Protein AF-A0A1F7X4N9-F1 (afdb_monomer_lite)

pLDDT: mean 92.2, std 10.18, range [58.88, 98.56]

Organism: NCBI:txid1802478

Sequence (79 aa):
MKSLEDLDKGFFSKFKQKEWIDSASYEELLRKWRFAEIGDPFFTGEIGQYYAKKIDEKRNEVGNEEHVRISKKIGWQRK

Structure (mmCIF, N/CA/C/O backbone):
data_AF-A0A1F7X4N9-F1
#
_entry.id   AF-A0A1F7X4N9-F1
#
loop_
_atom_site.group_PDB
_atom_site.id
_atom_site.type_symbol
_atom_site.label_atom_id
_atom_site.label_alt_id
_atom_site.label_comp_id
_atom_site.label_asym_id
_atom_site.label_entity_id
_atom_site.label_seq_id
_atom_site.pdbx_PDB_ins_code
_atom_site.Cartn_x
_atom_site.Cartn_y
_atom_site.Cartn_z
_atom_site.occupancy
_atom_site.B_iso_or_equiv
_atom_site.auth_seq_id
_atom_site.auth_comp_id
_atom_site.auth_asym_id
_atom_site.auth_atom_id
_atom_site.pdbx_PDB_model_num
ATOM 1 N N . MET A 1 1 ? 24.048 3.143 -22.317 1.00 58.88 1 MET A N 1
ATOM 2 C CA . MET A 1 1 ? 24.086 4.175 -21.256 1.00 58.88 1 MET 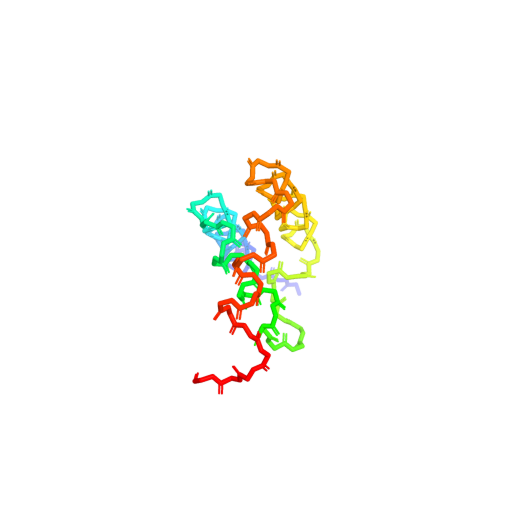A CA 1
ATOM 3 C C . MET A 1 1 ? 22.709 4.837 -21.249 1.00 58.88 1 MET A C 1
ATOM 5 O O . MET A 1 1 ? 22.263 5.182 -22.333 1.00 58.88 1 MET A O 1
ATOM 9 N N . LYS A 1 2 ? 21.982 4.891 -20.120 1.00 65.88 2 LYS A N 1
ATOM 10 C CA . LYS A 1 2 ? 20.659 5.560 -20.070 1.00 65.88 2 LYS A CA 1
ATOM 11 C C . LYS A 1 2 ? 20.864 7.075 -20.160 1.00 65.88 2 LYS A C 1
ATOM 13 O O . LYS A 1 2 ? 21.825 7.564 -19.567 1.00 65.88 2 LYS A O 1
ATOM 18 N N . SER A 1 3 ? 20.018 7.789 -20.902 1.00 77.75 3 SER A N 1
ATOM 19 C CA . SER A 1 3 ? 20.120 9.249 -21.003 1.00 77.75 3 SER A CA 1
ATOM 20 C C . SER A 1 3 ? 19.693 9.915 -19.686 1.00 77.75 3 SER A C 1
ATOM 22 O O . SER A 1 3 ? 18.979 9.311 -18.881 1.00 77.75 3 SER A O 1
ATOM 24 N N . LEU A 1 4 ? 20.125 11.157 -19.446 1.00 69.19 4 LEU A N 1
ATOM 25 C CA . LEU A 1 4 ? 19.716 11.928 -18.261 1.00 69.19 4 LEU A CA 1
ATOM 26 C C . LEU A 1 4 ? 18.189 12.124 -18.198 1.00 69.19 4 LEU A C 1
ATOM 28 O O . LEU A 1 4 ? 17.608 12.080 -17.117 1.00 69.19 4 LEU A O 1
ATOM 32 N N . GLU A 1 5 ? 17.531 12.239 -19.350 1.00 71.94 5 GLU A N 1
ATOM 33 C CA . GLU A 1 5 ? 16.072 12.350 -19.461 1.00 71.94 5 GLU A CA 1
ATOM 34 C C . GLU A 1 5 ? 15.353 11.055 -19.049 1.00 71.94 5 GLU A C 1
ATOM 36 O O . GLU A 1 5 ? 14.274 11.096 -18.458 1.00 71.94 5 GLU A O 1
ATOM 41 N N . ASP A 1 6 ? 15.951 9.891 -19.316 1.00 71.44 6 ASP A N 1
ATOM 42 C CA . ASP A 1 6 ? 15.389 8.597 -18.906 1.00 71.44 6 ASP A CA 1
ATOM 43 C C . ASP A 1 6 ? 15.490 8.382 -17.390 1.00 71.44 6 ASP A C 1
ATOM 45 O O . ASP A 1 6 ? 14.635 7.724 -16.787 1.00 71.44 6 ASP A O 1
ATOM 49 N N . LEU A 1 7 ? 16.534 8.933 -16.763 1.00 70.56 7 LEU A N 1
ATOM 50 C CA . LEU A 1 7 ? 16.711 8.902 -15.311 1.00 70.56 7 LEU A CA 1
ATOM 51 C C . LEU A 1 7 ? 15.690 9.804 -14.608 1.00 70.56 7 LEU A C 1
ATOM 53 O O . LEU A 1 7 ? 15.069 9.369 -13.636 1.00 70.56 7 LEU A O 1
ATOM 57 N N . ASP A 1 8 ? 15.466 11.007 -15.139 1.00 74.81 8 ASP A N 1
ATOM 58 C CA . ASP A 1 8 ? 14.501 11.969 -14.599 1.00 74.81 8 ASP A CA 1
ATOM 59 C C . ASP A 1 8 ? 13.053 11.457 -14.705 1.00 74.81 8 ASP A C 1
ATOM 61 O O . ASP A 1 8 ? 12.309 11.446 -13.722 1.00 74.81 8 ASP A O 1
ATOM 65 N N . LYS A 1 9 ? 12.678 10.873 -15.853 1.00 72.12 9 LYS A N 1
ATOM 66 C CA . LYS A 1 9 ? 11.358 10.237 -16.039 1.00 72.12 9 LYS A CA 1
ATOM 67 C C . LYS A 1 9 ? 11.116 9.093 -15.056 1.00 72.12 9 LYS A C 1
ATOM 69 O O . LYS A 1 9 ? 10.022 8.972 -14.502 1.00 72.12 9 LYS A O 1
ATOM 74 N N . GLY A 1 10 ? 12.126 8.252 -14.827 1.00 76.50 10 GLY A N 1
ATOM 75 C CA . GLY A 1 10 ? 12.035 7.149 -13.870 1.00 76.50 10 GLY A CA 1
ATOM 76 C C . GLY A 1 10 ? 11.846 7.638 -12.434 1.00 76.50 10 GLY A C 1
ATOM 77 O O . GLY A 1 10 ? 11.038 7.078 -11.692 1.00 76.50 10 GLY A O 1
ATOM 78 N N . PHE A 1 11 ? 12.551 8.702 -12.048 1.00 77.62 11 PHE A N 1
ATOM 79 C CA . PHE A 1 11 ? 12.402 9.326 -10.736 1.00 77.62 11 PHE A CA 1
ATOM 80 C C . PHE A 1 11 ? 11.018 9.966 -10.559 1.00 77.62 11 PHE A C 1
ATOM 82 O O . PHE A 1 11 ? 10.319 9.673 -9.587 1.00 77.62 11 PHE A O 1
ATOM 89 N N . PHE A 1 12 ? 10.574 10.760 -11.532 1.00 77.88 12 PHE A N 1
ATOM 90 C CA . PHE A 1 12 ? 9.273 11.423 -11.495 1.00 77.88 12 PHE A CA 1
ATOM 91 C C . PHE A 1 12 ? 8.103 10.427 -11.492 1.00 77.88 12 PHE A C 1
ATOM 93 O O . PHE A 1 12 ? 7.115 10.622 -10.783 1.00 77.88 12 PHE A O 1
ATOM 100 N N . SER A 1 13 ? 8.232 9.310 -12.219 1.00 87.31 13 SER A N 1
ATOM 101 C CA . SER A 1 13 ? 7.265 8.207 -12.169 1.00 87.31 13 SER A CA 1
ATOM 102 C C . SER A 1 13 ? 7.151 7.625 -10.760 1.00 87.31 13 SER A C 1
ATOM 104 O O . SER A 1 13 ? 6.046 7.477 -10.243 1.00 87.31 13 SER A O 1
ATOM 106 N N . LYS A 1 14 ? 8.284 7.333 -10.110 1.00 91.94 14 LYS A N 1
ATOM 107 C CA . LYS A 1 14 ? 8.306 6.800 -8.741 1.00 91.94 14 LYS A CA 1
ATOM 108 C C . LYS A 1 14 ? 7.674 7.758 -7.735 1.00 91.94 14 LYS A C 1
ATOM 110 O O . LYS A 1 14 ? 6.928 7.314 -6.867 1.00 91.94 14 LYS A O 1
ATOM 115 N N . PHE A 1 15 ? 7.957 9.055 -7.856 1.00 93.44 15 PHE A N 1
ATOM 116 C CA . PHE A 1 15 ? 7.367 10.081 -6.998 1.00 93.44 15 PHE A CA 1
ATOM 117 C C . PHE A 1 15 ? 5.834 10.064 -7.089 1.00 93.44 15 PHE A C 1
ATOM 119 O O . PHE A 1 15 ? 5.166 9.866 -6.076 1.00 93.44 15 PHE A O 1
ATOM 126 N N . LYS A 1 16 ? 5.285 10.105 -8.309 1.00 95.62 16 LYS A N 1
ATOM 127 C CA . LYS A 1 16 ? 3.833 10.025 -8.543 1.00 95.62 16 LYS A CA 1
ATOM 128 C C . LYS A 1 16 ? 3.200 8.738 -8.017 1.00 95.62 16 LYS A C 1
ATOM 130 O O . LYS A 1 16 ? 2.077 8.757 -7.522 1.00 95.62 16 LYS A O 1
ATOM 135 N N . GLN A 1 17 ? 3.900 7.607 -8.124 1.00 97.12 17 GLN A N 1
ATOM 136 C CA . GLN A 1 17 ? 3.412 6.339 -7.577 1.00 97.12 17 GLN A CA 1
ATOM 137 C C . GLN A 1 17 ? 3.317 6.385 -6.051 1.00 97.12 17 GLN A C 1
ATOM 139 O O . GLN A 1 17 ? 2.315 5.932 -5.506 1.00 97.12 17 GLN A O 1
ATOM 144 N N . LYS A 1 18 ? 4.322 6.944 -5.364 1.00 97.75 18 LYS A N 1
ATOM 145 C CA . LYS A 1 18 ? 4.2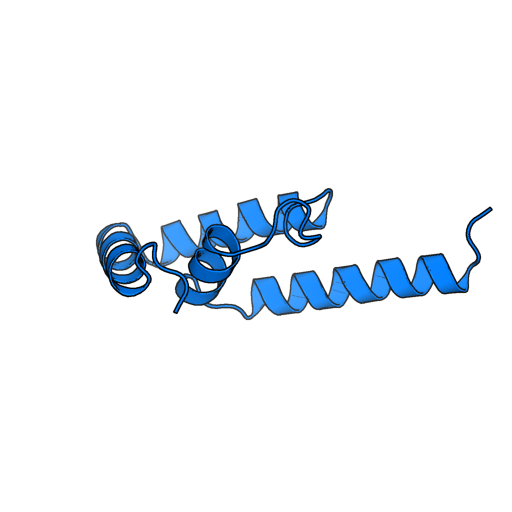80 7.112 -3.904 1.00 97.75 18 LYS A CA 1
ATOM 146 C C . LYS A 1 18 ? 3.155 8.054 -3.481 1.00 97.75 18 LYS A C 1
ATOM 148 O O . LYS A 1 18 ? 2.383 7.679 -2.608 1.00 97.75 18 LYS A O 1
ATOM 153 N N . GLU A 1 19 ? 2.988 9.192 -4.157 1.00 97.88 19 GLU A N 1
ATOM 154 C CA . GLU A 1 19 ? 1.877 10.119 -3.889 1.00 97.88 19 GLU A CA 1
ATOM 155 C C . GLU A 1 19 ? 0.505 9.451 -4.056 1.00 97.88 19 GLU A C 1
ATOM 157 O O . GLU A 1 19 ? -0.390 9.623 -3.223 1.00 97.88 19 GLU A O 1
ATOM 162 N N . TRP A 1 20 ? 0.336 8.641 -5.106 1.00 98.25 20 TRP A N 1
ATOM 163 C CA . TRP A 1 20 ? -0.889 7.864 -5.287 1.00 98.25 20 TRP A CA 1
ATOM 164 C C . TRP A 1 20 ? -1.087 6.840 -4.161 1.00 98.25 20 TRP A C 1
ATOM 166 O O . TRP A 1 20 ? -2.188 6.725 -3.636 1.00 98.25 20 TRP A O 1
ATOM 176 N N . ILE A 1 21 ? -0.036 6.123 -3.746 1.00 98.50 21 ILE A N 1
ATOM 177 C CA . ILE A 1 21 ? -0.117 5.152 -2.639 1.00 98.50 21 ILE A CA 1
ATOM 178 C C . ILE A 1 21 ? -0.521 5.842 -1.329 1.00 98.50 21 ILE A C 1
ATOM 180 O O . ILE A 1 21 ? -1.335 5.307 -0.575 1.00 98.50 21 ILE A O 1
ATOM 184 N N . ASP A 1 22 ? 0.038 7.021 -1.056 1.00 98.31 22 ASP A N 1
ATOM 185 C CA . ASP A 1 22 ? -0.228 7.765 0.175 1.00 98.31 22 ASP A CA 1
ATOM 186 C C . ASP A 1 22 ? -1.672 8.273 0.228 1.00 98.31 22 ASP A C 1
ATOM 188 O O . ASP A 1 22 ? -2.343 8.134 1.259 1.00 98.31 22 ASP A O 1
ATOM 192 N N . SER A 1 23 ? -2.171 8.784 -0.900 1.00 98.12 23 SER A N 1
ATOM 193 C CA . SER A 1 23 ? -3.542 9.288 -1.034 1.00 98.12 23 SER A CA 1
ATOM 194 C C . SER A 1 23 ? -4.603 8.187 -1.143 1.00 98.12 23 SER A C 1
ATOM 196 O O . SER A 1 23 ? -5.741 8.412 -0.734 1.00 98.12 23 SER A O 1
ATOM 198 N N . ALA A 1 24 ? -4.253 6.994 -1.634 1.00 98.19 24 ALA A N 1
ATOM 199 C CA . ALA A 1 24 ? -5.197 5.898 -1.831 1.00 98.19 24 ALA A CA 1
ATOM 200 C C . ALA A 1 24 ? -5.782 5.373 -0.510 1.00 98.19 24 ALA A C 1
ATOM 202 O O . ALA A 1 24 ? -5.086 5.173 0.488 1.00 98.19 24 ALA A O 1
ATOM 203 N N . SER A 1 25 ? -7.077 5.079 -0.507 1.00 98.19 25 SER A N 1
ATOM 204 C CA . SER A 1 25 ? -7.739 4.352 0.578 1.00 98.19 25 SER A CA 1
ATOM 205 C C . SER A 1 25 ? -7.272 2.893 0.654 1.00 98.19 25 SER A C 1
ATOM 207 O O . SER A 1 25 ? -6.738 2.331 -0.306 1.00 98.19 25 SER A O 1
ATOM 209 N N . TYR A 1 26 ? -7.529 2.230 1.788 1.00 98.50 26 TYR A N 1
ATOM 210 C CA . TYR A 1 26 ? -7.254 0.795 1.919 1.00 98.50 26 TYR A CA 1
ATOM 211 C C . TYR A 1 26 ? -7.970 -0.043 0.843 1.00 98.50 26 TYR A C 1
ATOM 213 O O . TYR A 1 26 ? -7.393 -0.988 0.305 1.00 98.50 26 TYR A O 1
ATOM 221 N N . GLU A 1 27 ? -9.209 0.321 0.489 1.00 98.25 27 GLU A N 1
ATOM 222 C CA . GLU A 1 27 ? -9.983 -0.345 -0.566 1.00 98.25 27 GLU A CA 1
ATOM 223 C C . GLU A 1 27 ? -9.311 -0.217 -1.940 1.00 98.25 27 GLU A C 1
ATOM 225 O O . GLU A 1 27 ? -9.195 -1.209 -2.660 1.00 98.25 27 GLU A O 1
ATOM 230 N N . GLU A 1 28 ? -8.833 0.976 -2.297 1.00 98.25 28 GLU A N 1
ATOM 231 C CA . GLU A 1 28 ? -8.155 1.221 -3.574 1.00 98.25 28 GLU A CA 1
ATOM 232 C C . GLU A 1 28 ? -6.820 0.487 -3.666 1.00 98.25 28 GLU A C 1
ATOM 234 O O . GLU A 1 28 ? -6.530 -0.120 -4.703 1.00 98.25 28 GLU A O 1
ATOM 239 N N . LEU A 1 29 ? -6.042 0.472 -2.577 1.00 98.25 29 LEU A N 1
ATOM 240 C CA . LEU A 1 29 ? -4.830 -0.338 -2.501 1.00 98.25 29 LEU A CA 1
ATOM 241 C C . LEU A 1 29 ? -5.178 -1.823 -2.672 1.00 98.25 29 LEU A C 1
ATOM 243 O O . LEU A 1 29 ? -4.704 -2.484 -3.592 1.00 98.25 29 LEU A O 1
ATOM 247 N N . LEU A 1 30 ? -6.091 -2.366 -1.869 1.00 97.81 30 LEU A N 1
ATOM 248 C CA . LEU A 1 30 ? -6.437 -3.784 -1.963 1.00 97.81 30 LEU A CA 1
ATOM 249 C C . LEU A 1 30 ? -6.979 -4.167 -3.353 1.00 97.81 30 LEU A C 1
ATOM 251 O O . LEU A 1 30 ? -6.675 -5.247 -3.865 1.00 97.81 30 LEU A O 1
ATOM 255 N N . ARG A 1 31 ? -7.741 -3.277 -3.998 1.00 97.19 31 ARG A N 1
ATOM 256 C CA . ARG A 1 31 ? -8.224 -3.471 -5.370 1.00 97.19 31 ARG A CA 1
ATOM 257 C C . ARG A 1 31 ? -7.073 -3.492 -6.377 1.00 97.19 31 ARG A C 1
ATOM 259 O O . ARG A 1 31 ? -7.037 -4.385 -7.223 1.00 97.19 31 ARG A O 1
ATOM 266 N N . LYS A 1 32 ? -6.134 -2.545 -6.287 1.00 96.94 32 LYS A N 1
ATOM 267 C CA . LYS A 1 32 ? -4.953 -2.478 -7.160 1.00 96.94 32 LYS A CA 1
ATOM 268 C C . LYS A 1 32 ? -4.083 -3.728 -6.990 1.00 96.94 32 LYS A C 1
ATOM 270 O O . LYS A 1 32 ? -3.749 -4.339 -7.997 1.00 96.94 32 LYS A O 1
ATOM 275 N N . TRP A 1 33 ? -3.811 -4.167 -5.758 1.00 96.00 3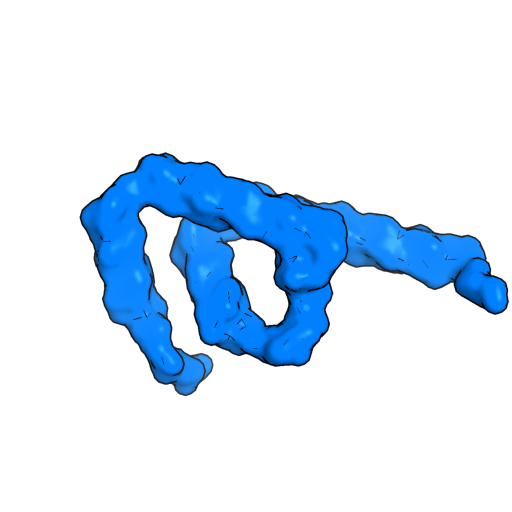3 TRP A N 1
ATOM 276 C CA . TRP A 1 33 ? -3.088 -5.420 -5.484 1.00 96.00 33 TRP A CA 1
ATOM 277 C C . TRP A 1 33 ? -3.760 -6.636 -6.132 1.00 96.00 33 TRP A C 1
ATOM 279 O O . TRP A 1 33 ? -3.097 -7.480 -6.726 1.00 96.00 33 TRP A O 1
ATOM 289 N N . ARG A 1 34 ? -5.088 -6.743 -6.026 1.00 95.88 34 ARG A N 1
ATOM 290 C CA . ARG A 1 34 ? -5.824 -7.929 -6.484 1.00 95.88 34 ARG A CA 1
ATOM 291 C C . ARG A 1 34 ? -5.930 -8.043 -8.006 1.00 95.88 34 ARG A C 1
ATOM 293 O O . ARG A 1 34 ? -5.991 -9.158 -8.519 1.00 95.88 34 ARG A O 1
ATOM 300 N N . PHE A 1 35 ? -6.007 -6.920 -8.717 1.00 96.44 35 PHE A N 1
ATOM 301 C CA . PHE A 1 35 ? -6.326 -6.913 -10.149 1.00 96.44 35 PHE A CA 1
ATOM 302 C C . PHE A 1 35 ? -5.209 -6.413 -11.059 1.00 96.44 35 PHE A C 1
ATOM 304 O O . PHE A 1 35 ? -5.388 -6.449 -12.276 1.00 96.44 35 PHE A O 1
ATOM 311 N N . ALA A 1 36 ? -4.086 -5.960 -10.507 1.00 95.00 36 ALA A N 1
ATOM 312 C CA . ALA A 1 36 ? -2.941 -5.576 -11.313 1.00 95.00 36 ALA A CA 1
ATOM 313 C C . ALA A 1 36 ? -2.422 -6.728 -12.182 1.00 95.00 36 ALA A C 1
ATOM 315 O O . ALA A 1 36 ? -2.557 -7.911 -11.859 1.00 95.00 36 ALA A O 1
ATOM 316 N N . GLU A 1 37 ? -1.830 -6.357 -13.312 1.00 94.69 37 GLU A N 1
ATOM 317 C CA . GLU A 1 37 ? -1.175 -7.303 -14.203 1.00 94.69 37 GLU A CA 1
ATOM 318 C C . GLU A 1 37 ? 0.157 -7.771 -13.616 1.00 94.69 37 GLU A C 1
ATOM 320 O O . GLU A 1 37 ? 0.796 -7.091 -12.806 1.00 94.69 37 GLU A O 1
ATOM 325 N N . ILE A 1 38 ? 0.591 -8.956 -14.042 1.00 93.25 38 ILE A N 1
ATOM 326 C CA . ILE A 1 38 ? 1.903 -9.479 -13.669 1.00 93.25 38 ILE A CA 1
ATOM 327 C C . ILE A 1 38 ? 2.969 -8.517 -14.207 1.00 93.25 38 ILE A C 1
ATOM 329 O O . ILE A 1 38 ? 2.975 -8.191 -15.390 1.00 93.25 38 ILE A O 1
ATOM 333 N N . GLY A 1 39 ? 3.876 -8.082 -13.332 1.00 92.12 39 GLY A N 1
ATOM 334 C CA . GLY A 1 39 ? 4.924 -7.119 -13.676 1.00 92.12 39 GLY A CA 1
ATOM 335 C C . GLY A 1 39 ? 4.526 -5.649 -13.515 1.00 92.12 39 GLY A C 1
ATOM 336 O O . GLY A 1 39 ? 5.302 -4.784 -13.916 1.00 92.12 39 GLY A O 1
ATOM 337 N N . ASP A 1 40 ? 3.366 -5.342 -12.918 1.00 95.06 40 ASP A N 1
ATOM 338 C CA . ASP A 1 40 ? 2.979 -3.954 -12.641 1.00 95.06 40 ASP A CA 1
ATOM 339 C C . ASP A 1 40 ? 4.071 -3.238 -11.796 1.00 95.06 40 ASP A C 1
ATOM 341 O O . ASP A 1 40 ? 4.470 -3.732 -10.728 1.00 95.06 40 ASP A O 1
ATOM 345 N N . PRO A 1 41 ? 4.574 -2.068 -12.250 1.00 94.69 41 PRO A N 1
ATOM 346 C CA . PRO A 1 41 ? 5.621 -1.313 -11.563 1.00 94.69 41 PRO A CA 1
ATOM 347 C C . PRO A 1 41 ? 5.303 -0.935 -10.111 1.00 94.69 41 PRO A C 1
ATOM 349 O O . PRO A 1 41 ? 6.232 -0.676 -9.346 1.00 94.69 41 PRO A O 1
ATOM 352 N N . PHE A 1 42 ? 4.027 -0.907 -9.707 1.00 96.44 42 PHE A N 1
ATOM 353 C CA . PHE A 1 42 ? 3.632 -0.670 -8.314 1.00 96.44 42 PHE A CA 1
ATOM 354 C C . PHE A 1 42 ? 4.123 -1.754 -7.347 1.00 96.44 42 PHE A C 1
ATOM 356 O O . PHE A 1 42 ? 4.208 -1.488 -6.152 1.00 96.44 42 PHE A O 1
ATOM 363 N N . PHE A 1 43 ? 4.475 -2.943 -7.846 1.00 96.50 43 PHE A N 1
ATOM 364 C CA . PHE A 1 43 ? 4.890 -4.088 -7.027 1.00 96.50 43 PHE A CA 1
ATOM 365 C C . PHE A 1 43 ? 6.346 -4.498 -7.260 1.00 96.50 43 PHE A C 1
ATOM 367 O O . PHE A 1 43 ? 6.750 -5.591 -6.873 1.00 96.50 43 PHE A O 1
ATOM 374 N N . THR A 1 44 ? 7.155 -3.627 -7.873 1.00 94.06 44 THR A N 1
ATOM 375 C CA . THR A 1 44 ? 8.562 -3.915 -8.179 1.00 94.06 44 THR A CA 1
ATOM 376 C C . THR A 1 44 ? 9.504 -2.920 -7.504 1.00 94.06 44 THR A C 1
ATOM 378 O O . THR A 1 44 ? 9.230 -1.720 -7.422 1.00 94.06 44 THR A O 1
ATOM 381 N N . GLY A 1 45 ? 10.650 -3.420 -7.034 1.00 94.38 45 GLY A N 1
ATOM 382 C CA . GLY A 1 45 ? 11.717 -2.609 -6.450 1.00 94.38 45 GLY A CA 1
ATOM 383 C C . GLY A 1 45 ? 11.253 -1.766 -5.259 1.00 94.38 45 GLY A C 1
ATOM 384 O O . GLY A 1 45 ? 10.440 -2.196 -4.445 1.00 94.38 45 GLY A O 1
ATOM 385 N N . GLU A 1 46 ? 11.776 -0.546 -5.177 1.00 96.19 46 GLU A N 1
ATOM 386 C CA . GLU A 1 46 ? 11.494 0.405 -4.095 1.00 96.19 46 GLU A CA 1
ATOM 387 C C . GLU A 1 46 ? 10.000 0.751 -3.965 1.00 96.19 46 GLU A C 1
ATOM 389 O O . GLU A 1 46 ? 9.490 0.873 -2.853 1.00 96.19 46 GLU A O 1
ATOM 394 N N . ILE A 1 47 ? 9.281 0.883 -5.086 1.00 97.44 47 ILE A N 1
ATOM 395 C CA . ILE A 1 47 ? 7.845 1.192 -5.061 1.00 97.44 47 ILE A CA 1
ATOM 396 C C . ILE A 1 47 ? 7.052 0.007 -4.522 1.00 97.44 47 ILE A C 1
ATOM 398 O O . ILE A 1 47 ? 6.190 0.212 -3.675 1.00 97.44 47 ILE A O 1
ATOM 402 N N . GLY A 1 48 ? 7.397 -1.222 -4.917 1.00 97.31 48 GLY A N 1
ATOM 403 C CA . GLY A 1 48 ? 6.777 -2.429 -4.363 1.00 97.31 48 GLY A CA 1
ATOM 404 C C . GLY A 1 48 ? 6.966 -2.562 -2.853 1.00 97.31 48 GLY A C 1
ATOM 405 O O . GLY A 1 48 ? 6.014 -2.861 -2.134 1.00 97.31 48 GLY A O 1
ATOM 406 N N . GLN A 1 49 ? 8.169 -2.269 -2.354 1.00 98.31 49 GLN A N 1
ATOM 407 C CA . GLN A 1 49 ? 8.445 -2.250 -0.913 1.00 98.31 49 GLN A CA 1
ATOM 408 C C . GLN A 1 49 ? 7.617 -1.177 -0.192 1.00 98.31 49 GLN A C 1
ATOM 410 O O . GLN A 1 49 ? 7.037 -1.443 0.861 1.00 98.31 49 GLN A O 1
ATOM 415 N N . TYR A 1 50 ? 7.523 0.021 -0.776 1.00 98.38 50 TYR A N 1
ATOM 416 C CA . TYR A 1 50 ? 6.716 1.110 -0.228 1.00 98.38 50 TYR A CA 1
ATOM 417 C C . TYR A 1 50 ? 5.225 0.764 -0.196 1.00 98.38 50 TYR A C 1
ATOM 419 O O . TYR A 1 50 ? 4.556 0.973 0.814 1.00 98.38 50 TYR A O 1
ATOM 427 N N . TYR A 1 51 ? 4.724 0.170 -1.278 1.00 98.56 51 TYR A N 1
ATOM 428 C CA . TYR A 1 51 ? 3.351 -0.290 -1.393 1.00 98.56 51 TYR A CA 1
ATOM 429 C C . TYR A 1 51 ? 3.009 -1.310 -0.308 1.00 98.56 51 TYR A C 1
ATOM 431 O O . TYR A 1 51 ? 2.014 -1.149 0.396 1.00 98.56 51 TYR A O 1
ATOM 439 N N . ALA A 1 52 ? 3.844 -2.345 -0.159 1.00 98.25 52 ALA A N 1
ATOM 440 C CA . ALA A 1 52 ? 3.644 -3.406 0.823 1.00 98.25 52 ALA A CA 1
ATOM 441 C C . ALA A 1 52 ? 3.592 -2.853 2.254 1.00 98.25 52 ALA A C 1
ATOM 443 O O . ALA A 1 52 ? 2.727 -3.242 3.034 1.00 98.25 52 ALA A O 1
ATOM 444 N N . LYS A 1 53 ? 4.460 -1.886 2.573 1.00 98.56 53 LYS A N 1
ATOM 445 C CA . LYS A 1 53 ? 4.427 -1.181 3.857 1.00 98.56 53 LYS A CA 1
ATOM 446 C C . LYS A 1 53 ? 3.109 -0.422 4.049 1.00 98.56 53 LYS A C 1
ATOM 448 O O . LYS A 1 53 ? 2.450 -0.581 5.070 1.00 98.56 53 LYS A O 1
ATOM 453 N N . LYS A 1 54 ? 2.704 0.382 3.064 1.00 98.56 54 LYS A N 1
ATOM 454 C CA . LYS A 1 54 ? 1.530 1.261 3.171 1.00 98.56 54 LYS A CA 1
ATOM 455 C C . LYS A 1 54 ? 0.208 0.504 3.234 1.00 98.56 54 LYS A C 1
ATOM 457 O O . LYS A 1 54 ? -0.681 0.903 3.981 1.00 98.56 54 LYS A O 1
ATOM 462 N N . ILE A 1 55 ? 0.063 -0.588 2.484 1.00 98.19 55 ILE A N 1
ATOM 463 C CA . ILE A 1 55 ? -1.152 -1.405 2.561 1.00 98.19 55 ILE A CA 1
ATOM 464 C C . ILE A 1 55 ? -1.263 -2.130 3.909 1.00 98.19 55 ILE A C 1
ATOM 466 O O . ILE A 1 55 ? -2.380 -2.291 4.395 1.00 98.19 55 ILE A O 1
ATOM 470 N N . ASP A 1 56 ? -0.146 -2.525 4.531 1.00 98.44 56 ASP A N 1
ATOM 471 C CA . ASP A 1 56 ? -0.154 -3.121 5.874 1.00 98.44 56 ASP A CA 1
ATOM 472 C C . ASP A 1 56 ? -0.506 -2.088 6.954 1.00 98.44 56 ASP A C 1
ATOM 474 O O . ASP A 1 56 ? -1.405 -2.330 7.757 1.00 98.44 56 ASP A O 1
ATOM 478 N N . GLU A 1 57 ? 0.103 -0.897 6.906 1.00 98.50 57 GLU A N 1
ATOM 479 C CA . GLU A 1 57 ? -0.260 0.238 7.771 1.00 98.50 57 GLU A CA 1
ATOM 480 C C . GLU A 1 57 ? -1.768 0.520 7.694 1.00 98.50 57 GLU A C 1
ATOM 482 O O . GLU A 1 57 ? -2.468 0.450 8.705 1.00 98.50 57 GLU A O 1
ATOM 487 N N . LYS A 1 58 ? -2.303 0.712 6.480 1.00 98.31 58 LYS A N 1
ATOM 488 C CA . LYS A 1 58 ? -3.735 0.985 6.287 1.00 98.31 58 LYS A CA 1
ATOM 489 C C . LYS A 1 58 ? -4.626 -0.202 6.666 1.00 98.31 58 LYS A C 1
ATOM 491 O O . LYS A 1 58 ? -5.741 0.012 7.130 1.00 98.31 58 LYS A O 1
ATOM 496 N N . ARG A 1 59 ? -4.165 -1.452 6.508 1.00 97.94 59 ARG A N 1
ATOM 497 C CA . ARG A 1 59 ? -4.893 -2.645 6.985 1.00 97.94 59 ARG A CA 1
ATOM 498 C C . ARG A 1 59 ? -5.043 -2.619 8.504 1.00 97.94 59 ARG A C 1
ATOM 500 O O . ARG A 1 59 ? -6.112 -2.951 9.012 1.00 97.94 59 ARG A O 1
ATOM 507 N N . ASN A 1 60 ? -3.980 -2.246 9.209 1.00 98.25 60 ASN A N 1
ATOM 508 C CA . ASN A 1 60 ? -3.980 -2.156 10.664 1.00 98.25 60 ASN A CA 1
ATOM 509 C C . ASN A 1 60 ? -4.857 -0.992 11.150 1.00 98.25 60 ASN A C 1
ATOM 511 O O . ASN A 1 60 ? -5.582 -1.162 12.125 1.00 98.25 60 ASN A O 1
ATOM 515 N N . GLU A 1 61 ? -4.860 0.140 10.439 1.00 98.12 61 GLU A N 1
ATOM 516 C CA . GLU A 1 61 ? -5.719 1.297 10.735 1.00 98.12 61 GLU A CA 1
ATOM 517 C C . GLU A 1 61 ? -7.216 0.984 10.602 1.00 98.12 61 GLU A C 1
ATOM 519 O O . GLU A 1 61 ? -7.996 1.347 11.480 1.00 98.12 61 GLU A O 1
ATOM 524 N N . VAL A 1 62 ? -7.637 0.306 9.525 1.00 98.06 62 VAL A N 1
ATOM 525 C CA . VAL A 1 62 ? -9.062 -0.030 9.329 1.00 98.06 62 VAL A CA 1
ATOM 526 C C . VAL A 1 62 ? -9.533 -1.174 10.233 1.00 98.06 62 VAL A C 1
ATOM 528 O O . VAL A 1 62 ? -10.720 -1.280 10.534 1.00 98.06 62 VAL A O 1
ATOM 531 N N . GLY A 1 63 ? -8.618 -2.040 10.672 1.00 98.19 63 GLY A N 1
ATOM 532 C CA . GLY A 1 63 ? -8.928 -3.194 11.510 1.00 98.19 63 GLY A CA 1
ATOM 533 C C . GLY A 1 63 ? -9.535 -4.385 10.754 1.00 98.19 63 GLY A C 1
ATOM 534 O O . GLY A 1 63 ? -9.864 -4.336 9.566 1.00 98.19 63 GLY A O 1
ATOM 535 N N . ASN A 1 64 ? -9.663 -5.514 11.459 1.00 97.88 64 ASN A N 1
ATOM 536 C CA . ASN A 1 64 ? -10.005 -6.801 10.844 1.00 97.88 64 ASN A CA 1
ATOM 537 C C . ASN A 1 64 ? -11.433 -6.858 10.273 1.00 97.88 64 ASN A C 1
ATOM 539 O O . ASN A 1 64 ? -11.638 -7.405 9.190 1.00 97.88 64 ASN A O 1
ATOM 543 N N . GLU A 1 65 ? -12.421 -6.303 10.977 1.00 98.25 65 GLU A N 1
ATOM 544 C CA . GLU A 1 65 ? -13.822 -6.328 10.529 1.00 98.25 65 GLU A CA 1
ATOM 545 C C . GLU A 1 65 ? -14.001 -5.565 9.215 1.00 98.25 65 GLU A C 1
ATOM 547 O O . GLU A 1 65 ? -14.563 -6.088 8.247 1.00 98.25 65 GLU A O 1
ATOM 552 N N . GLU A 1 66 ? -13.443 -4.358 9.154 1.00 98.19 66 GLU A N 1
ATOM 553 C CA . GLU A 1 66 ? -13.516 -3.506 7.977 1.00 98.19 66 GLU A CA 1
ATOM 554 C C . GLU A 1 66 ? -12.702 -4.080 6.814 1.00 98.19 66 GLU A C 1
ATOM 556 O O . GLU A 1 66 ? -13.180 -4.110 5.678 1.00 98.19 66 GLU A O 1
ATOM 561 N N . HIS A 1 67 ? -11.526 -4.653 7.091 1.00 97.75 67 HIS A N 1
ATOM 562 C CA . HIS A 1 67 ? -10.763 -5.415 6.105 1.00 97.75 67 HIS A CA 1
ATOM 563 C C . HIS A 1 67 ? -11.607 -6.526 5.456 1.00 97.75 67 HIS A C 1
ATOM 565 O O . HIS A 1 67 ? -11.649 -6.638 4.226 1.00 97.75 67 HIS A O 1
ATOM 571 N N . VAL A 1 68 ? -12.306 -7.336 6.261 1.00 98.12 68 VAL A N 1
ATOM 572 C CA . VAL A 1 68 ? -13.168 -8.417 5.757 1.00 98.12 68 VAL A CA 1
ATOM 573 C C . VAL A 1 68 ? -14.322 -7.851 4.929 1.00 98.12 68 VAL A C 1
ATOM 575 O O . VAL A 1 68 ? -14.611 -8.378 3.849 1.00 98.12 68 VAL A O 1
ATOM 578 N N . ARG A 1 69 ? -14.963 -6.770 5.393 1.00 98.44 69 ARG A N 1
ATOM 579 C CA . ARG A 1 69 ? -16.055 -6.096 4.677 1.00 98.44 69 ARG A CA 1
ATOM 580 C C . ARG A 1 69 ? -15.602 -5.592 3.305 1.00 98.44 69 ARG A C 1
ATOM 582 O O . ARG A 1 69 ? -16.246 -5.899 2.301 1.00 98.44 69 ARG A O 1
ATOM 589 N N . ILE A 1 70 ? -14.474 -4.883 3.249 1.00 98.12 70 ILE A N 1
ATOM 590 C CA . ILE A 1 70 ? -13.877 -4.360 2.013 1.00 98.12 70 ILE A CA 1
ATOM 591 C C . ILE A 1 70 ? -13.473 -5.508 1.082 1.00 98.12 70 ILE A C 1
ATOM 593 O O . ILE A 1 70 ? -13.794 -5.486 -0.105 1.00 98.12 70 ILE A O 1
ATOM 597 N N . SER A 1 71 ? -12.823 -6.553 1.601 1.00 97.00 71 SER A N 1
ATOM 598 C CA . SER A 1 71 ? -12.405 -7.706 0.796 1.00 97.00 71 SER A CA 1
ATOM 599 C C . SER A 1 71 ? -13.598 -8.396 0.121 1.00 97.00 71 SER A C 1
ATOM 601 O O . SER A 1 71 ? -13.557 -8.664 -1.083 1.00 97.00 71 SER A O 1
ATOM 603 N N . LYS A 1 72 ? -14.700 -8.598 0.860 1.00 96.81 72 LYS A N 1
ATOM 604 C CA . LYS A 1 72 ? -15.957 -9.143 0.319 1.00 96.81 72 LYS A CA 1
ATOM 605 C C . LYS A 1 72 ? -16.597 -8.215 -0.716 1.00 96.81 72 LYS A C 1
ATOM 607 O O . LYS A 1 72 ? -17.069 -8.701 -1.738 1.00 96.81 72 LYS A O 1
ATOM 612 N N . LYS A 1 73 ? -16.591 -6.899 -0.470 1.00 96.56 73 LYS A N 1
ATOM 613 C CA . LYS A 1 73 ? -17.117 -5.882 -1.396 1.00 96.56 73 LYS A CA 1
ATOM 614 C C . LYS A 1 73 ? -16.372 -5.887 -2.735 1.00 96.56 73 LYS A C 1
ATOM 616 O O . LYS A 1 73 ? -17.013 -5.813 -3.780 1.00 96.56 73 LYS A O 1
ATOM 621 N N . ILE A 1 74 ? -15.039 -5.980 -2.707 1.00 96.38 74 ILE A N 1
ATOM 622 C CA . ILE A 1 74 ? -14.203 -6.001 -3.917 1.00 96.38 74 ILE A CA 1
ATOM 623 C C . ILE A 1 74 ? -14.418 -7.303 -4.706 1.00 96.38 74 ILE A C 1
ATOM 625 O O . ILE A 1 74 ? -14.566 -7.264 -5.927 1.00 96.38 74 ILE A O 1
ATOM 629 N N . GLY A 1 75 ? -14.437 -8.451 -4.022 1.00 95.06 75 GLY A N 1
ATOM 630 C CA . GLY A 1 75 ? -14.547 -9.763 -4.661 1.00 95.06 75 GLY A CA 1
ATOM 631 C C . GLY A 1 75 ? -13.311 -10.152 -5.485 1.00 95.06 75 GLY A C 1
ATOM 632 O O . GLY A 1 75 ? -12.238 -9.573 -5.330 1.00 95.06 75 GLY A O 1
ATOM 633 N N . TRP A 1 76 ? -13.467 -11.160 -6.352 1.00 90.31 76 TRP A N 1
ATOM 634 C CA . TRP A 1 76 ? -12.384 -11.749 -7.166 1.00 90.31 76 TRP A CA 1
ATOM 635 C C . TRP A 1 76 ? -12.621 -11.685 -8.678 1.00 90.31 76 TRP A C 1
ATOM 637 O O . TRP A 1 76 ? -11.745 -12.049 -9.455 1.00 90.31 76 TRP A O 1
ATOM 647 N N . GLN A 1 77 ? -13.795 -11.223 -9.102 1.00 89.12 77 GLN A N 1
ATOM 648 C CA . GLN A 1 77 ? -14.124 -11.088 -10.517 1.00 89.12 77 GLN A CA 1
ATOM 649 C C . GLN A 1 77 ? -13.666 -9.721 -11.019 1.00 89.12 77 GLN A C 1
ATOM 651 O O . GLN A 1 77 ? -13.920 -8.704 -10.369 1.00 89.12 77 GLN A O 1
ATOM 656 N N . ARG A 1 78 ? -13.015 -9.698 -12.185 1.00 73.94 78 ARG A N 1
ATOM 657 C CA . ARG A 1 78 ? -12.772 -8.448 -12.908 1.00 73.94 78 ARG A CA 1
ATOM 658 C C . ARG A 1 78 ? -14.131 -7.970 -13.431 1.00 73.94 78 ARG A C 1
ATOM 660 O O . ARG A 1 78 ? -14.746 -8.672 -14.227 1.00 73.94 78 ARG A O 1
ATOM 667 N N . LYS A 1 79 ? -14.625 -6.853 -12.898 1.00 61.25 79 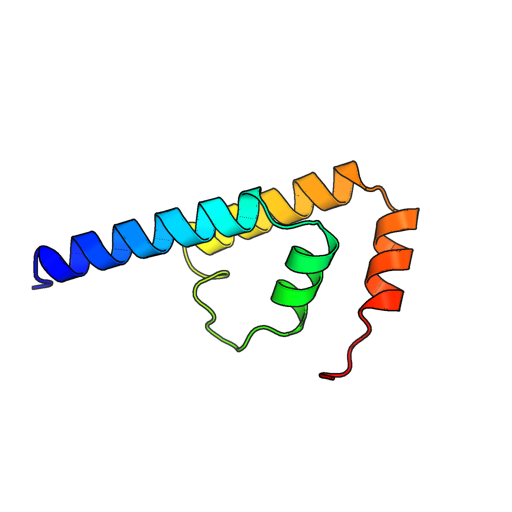LYS A N 1
ATOM 668 C CA . LYS A 1 79 ? -15.795 -6.149 -13.440 1.00 61.25 79 LYS A CA 1
ATOM 669 C C . LYS A 1 79 ? -15.355 -5.177 -14.517 1.00 61.25 79 LYS A C 1
ATOM 671 O O . LYS A 1 79 ? -14.281 -4.564 -14.309 1.00 61.25 79 LYS A 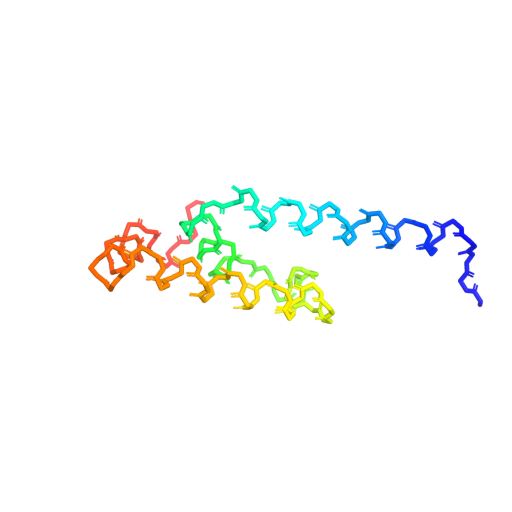O 1
#

Secondary structure (DSSP, 8-state):
---HHHHHHHHHHHHHHHHHHHHS-HHHHHHHHHHPPTT-GGGSHHHHHHHHHHHHHHHHHHHHHHHHHHHHHH-SS--

Radius of gyration: 14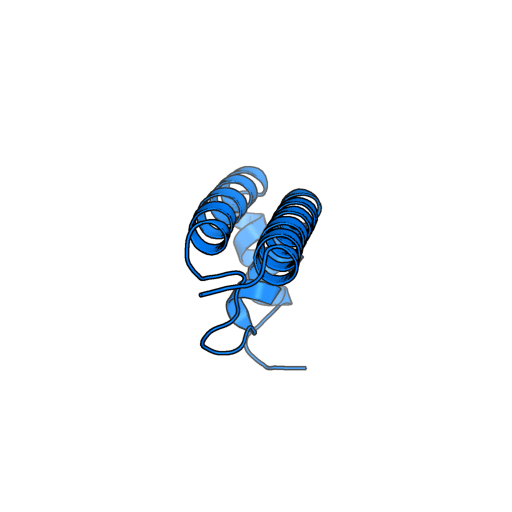.7 Å; chains: 1; bounding box: 41×24×33 Å

Foldseek 3Di:
DDDPVNVVVVVVVLVVLLVCLVPDALLRLVLCVQPPDPPPPCCDDPNVVSSVVSNVVNDVVCDDVSVVVSDVVSDRDDD